Protein AF-A0AAC9Z5E7-F1 (afdb_monomer)

Organism: NCBI:txid60890

Solvent-accessible surface area (backbone atoms only — not comparable to full-atom values): 6803 Å² total; per-residue (Å²): 132,85,80,77,81,72,88,64,54,57,56,55,33,13,56,60,31,72,38,94,46,38,63,54,54,54,33,43,74,70,65,77,41,81,62,58,76,91,35,30,61,37,38,14,62,47,66,77,44,61,44,68,62,49,41,51,57,30,34,34,70,71,67,31,62,74,54,30,50,52,47,59,70,69,67,56,79,91,72,50,78,70,53,49,53,52,52,50,56,50,32,62,75,45,74,71,51,88,77,78,89,41,75,67,57,52,51,53,55,31,54,76,74,75,95

Mean predicted aligned error: 13.14 Å

Sequence (115 aa):
MLELKGQKSQSEIAAEAGYVNQNMITMIKQGSSKVALDRVPALARALEADPAFVMRLALEQAIGQTAAEAVVEVFGEPVTANEVGWLQAIREASNNTDPRLTSRSQAAIKSIFGR

InterPro domains:
  IPR010982 Lambda repressor-like, DNA-binding domain superfamily [G3DSA:1.10.260.40] (4-78)

Radius of gyration: 18.68 Å; Cα contacts (8 Å, |Δi|>4): 79; chains: 1; bounding box: 48×26×44 Å

Foldseek 3Di:
DDDLPDPDDLVQLCVQLVHPDSVVSVCVVVVVDADDLVSLVSNCVSSVHDSVVSNLVNCCSPPNDVVSVVVDVPVDDDADPVRVVVVVVVCVVVVNDDDDCDPVNVVVVCVVVVD

pLDDT: mean 70.26, std 10.76, range [34.31, 85.31]

Nearest PDB structures (foldseek):
  2grm-assembly2_C-5  TM=6.189E-01  e=3.598E-01  Enterococcus faecalis
  2grm-assembly1_A  TM=6.188E-01  e=6.367E-01  Enterococcus faecalis
  2awi-assembly1_F  TM=3.377E-01  e=2.863E-01  Enterococcus faecalis
  2aw6-assembly1_A  TM=3.315E-01  e=3.598E-01  Enterococcus faecalis
  2axv-assembly1_D  TM=3.358E-01  e=6.014E-01  Enterococcus faecalis

Secondary structure (DSSP, 8-state):
------SS-HHHHHHHTT-S-THHHHHHHTTSSPPPGGGHHHHHHHTT--HHHHHHHHHHHHH-HHHHHHHHHHH-S---HHHHHHHHHHHHHTTT------HHHHHHHHHHTT-

Structure (mmCIF, N/CA/C/O backbone):
data_AF-A0AAC9Z5E7-F1
#
_entry.id   AF-A0AAC9Z5E7-F1
#
loop_
_atom_site.group_PDB
_atom_site.id
_atom_site.type_symbol
_atom_site.label_atom_id
_atom_site.label_alt_id
_atom_site.label_comp_id
_atom_site.label_asym_id
_atom_site.label_entity_id
_atom_site.label_seq_id
_atom_site.pdbx_PDB_ins_code
_atom_site.Cartn_x
_atom_site.Cartn_y
_atom_site.Cartn_z
_atom_site.occupancy
_atom_site.B_iso_or_equiv
_atom_site.auth_seq_id
_atom_site.auth_comp_id
_atom_site.auth_asym_id
_atom_site.a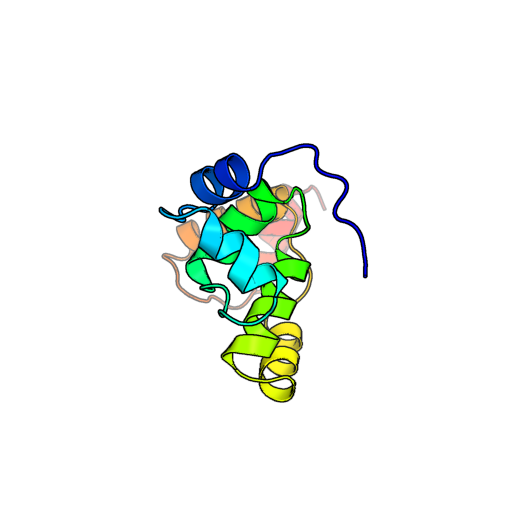uth_atom_id
_atom_site.pdbx_PDB_model_num
ATOM 1 N N . MET A 1 1 ? -12.602 13.288 17.854 1.00 34.31 1 MET A N 1
ATOM 2 C CA . MET A 1 1 ? -13.304 12.264 17.052 1.00 34.31 1 MET A CA 1
ATOM 3 C C . MET A 1 1 ? -13.467 12.826 15.653 1.00 34.31 1 MET A C 1
ATOM 5 O O . MET A 1 1 ? -14.262 13.737 15.481 1.00 34.31 1 MET A O 1
ATOM 9 N N . LEU A 1 2 ? -12.643 12.390 14.698 1.00 38.88 2 LEU A N 1
ATOM 10 C CA . LEU A 1 2 ? -12.766 12.824 13.306 1.00 38.88 2 LEU A CA 1
ATOM 11 C C . LEU A 1 2 ? -13.951 12.067 12.693 1.00 38.88 2 LEU A C 1
ATOM 13 O O . LEU A 1 2 ? -13.875 10.855 12.493 1.00 38.88 2 LEU A O 1
ATOM 17 N N . GLU A 1 3 ? -15.066 12.761 12.479 1.00 39.34 3 GLU A N 1
ATOM 18 C CA . GLU A 1 3 ? -16.209 12.217 11.753 1.00 39.34 3 GLU A CA 1
ATOM 19 C C . GLU A 1 3 ? -15.792 11.913 10.310 1.00 39.34 3 GLU A C 1
ATOM 21 O O . GLU A 1 3 ? -15.555 12.812 9.503 1.00 39.34 3 GLU A O 1
ATOM 26 N N . LEU A 1 4 ? -15.712 10.624 9.978 1.00 47.72 4 LEU A N 1
ATOM 27 C CA . LEU A 1 4 ? -15.762 10.152 8.598 1.00 47.72 4 LEU A CA 1
ATOM 28 C C . LEU A 1 4 ? -17.133 10.552 8.038 1.00 47.72 4 LEU A C 1
ATOM 30 O O . LEU A 1 4 ? -18.122 9.859 8.282 1.00 47.72 4 LEU A O 1
ATOM 34 N N . LYS A 1 5 ? -17.197 11.689 7.332 1.00 44.00 5 LYS A N 1
ATOM 35 C CA . LYS A 1 5 ? -18.355 12.100 6.527 1.00 44.00 5 LYS A CA 1
ATOM 36 C C . LYS A 1 5 ? -18.696 10.958 5.566 1.00 44.00 5 LYS A C 1
ATOM 38 O O . LYS A 1 5 ? -17.980 10.712 4.601 1.00 44.00 5 LYS A O 1
ATOM 43 N N . GLY A 1 6 ? -19.757 10.226 5.897 1.00 54.34 6 GLY A N 1
ATOM 44 C CA . GLY A 1 6 ? -20.180 9.027 5.189 1.00 54.34 6 GLY A CA 1
ATOM 45 C C . GLY A 1 6 ? -20.745 9.357 3.815 1.00 54.34 6 GLY A C 1
ATOM 46 O O . GLY A 1 6 ? -21.857 9.865 3.718 1.00 54.34 6 GLY A O 1
ATOM 47 N N . GLN A 1 7 ? -19.991 9.034 2.765 1.00 58.25 7 GLN A N 1
ATOM 48 C CA . GLN A 1 7 ? -20.561 8.819 1.432 1.00 58.25 7 GLN A CA 1
ATOM 49 C C . GLN A 1 7 ? -21.043 7.370 1.252 1.00 58.25 7 GLN A C 1
ATOM 51 O O . GLN A 1 7 ? -21.990 7.137 0.511 1.00 58.25 7 GLN A O 1
ATOM 56 N N . LYS A 1 8 ? -20.444 6.413 1.978 1.00 65.88 8 LYS A N 1
ATOM 57 C CA . LYS A 1 8 ? -20.777 4.982 1.932 1.00 65.88 8 LYS A CA 1
ATOM 58 C C . LYS A 1 8 ? -21.194 4.449 3.300 1.00 65.88 8 LYS A C 1
ATOM 60 O O . LYS A 1 8 ? -20.644 4.832 4.339 1.00 65.88 8 LYS A O 1
ATOM 65 N N . SER A 1 9 ? -22.168 3.550 3.301 1.00 78.38 9 SER A N 1
ATOM 66 C CA . SER A 1 9 ? -22.620 2.816 4.481 1.00 78.38 9 SER A CA 1
ATOM 67 C C . SER A 1 9 ? -21.546 1.841 4.982 1.00 78.38 9 SER A C 1
ATOM 69 O O . SER A 1 9 ? -20.676 1.385 4.242 1.00 78.38 9 SER A O 1
ATOM 71 N N . GLN A 1 10 ? -21.603 1.478 6.266 1.00 73.44 10 GLN A N 1
ATOM 72 C CA . GLN A 1 10 ? -20.646 0.528 6.852 1.00 73.44 10 GLN A CA 1
ATOM 73 C C . GLN A 1 10 ? -20.727 -0.861 6.203 1.00 73.44 10 GLN A C 1
ATOM 75 O O . GLN A 1 10 ? -19.712 -1.548 6.107 1.00 73.44 10 GLN A O 1
ATOM 80 N N . SER A 1 11 ? -21.914 -1.253 5.735 1.00 77.75 11 SER A N 1
ATOM 81 C CA . SER A 1 11 ? -22.139 -2.480 4.971 1.00 77.75 11 SER A CA 1
ATOM 82 C C . SER A 1 11 ? -21.462 -2.451 3.602 1.00 77.75 11 SER A C 1
ATOM 84 O O . SER A 1 11 ? -20.855 -3.446 3.216 1.00 77.75 11 SER A O 1
ATOM 86 N N . GLU A 1 12 ? -21.507 -1.320 2.893 1.00 78.25 12 GLU A N 1
ATOM 87 C CA . GLU A 1 12 ? -20.828 -1.159 1.599 1.00 78.25 12 GLU A CA 1
ATOM 88 C C . GLU A 1 12 ? -19.310 -1.194 1.772 1.00 78.25 12 GLU A C 1
ATOM 90 O O . GLU A 1 12 ? -18.624 -1.926 1.064 1.00 78.25 12 GLU A O 1
ATOM 95 N N . ILE A 1 13 ? -18.789 -0.490 2.782 1.00 78.50 13 ILE A N 1
ATOM 96 C CA . ILE A 1 13 ? -17.356 -0.502 3.102 1.00 78.50 13 ILE A CA 1
ATOM 97 C C . ILE A 1 13 ? -16.897 -1.922 3.458 1.00 78.50 13 ILE A C 1
ATOM 99 O O . ILE A 1 13 ? -15.827 -2.349 3.032 1.00 78.50 13 ILE A O 1
ATOM 103 N N . ALA A 1 14 ? -17.697 -2.673 4.222 1.00 78.75 14 ALA A N 1
ATOM 104 C CA . ALA A 1 14 ? -17.379 -4.053 4.574 1.00 78.75 14 ALA A CA 1
ATOM 105 C C . ALA A 1 14 ? -17.338 -4.960 3.340 1.00 78.75 14 ALA A C 1
ATOM 107 O O . ALA A 1 14 ? -16.368 -5.698 3.173 1.00 78.75 14 ALA A O 1
ATOM 108 N N . ALA A 1 15 ? -18.332 -4.857 2.456 1.00 80.69 15 ALA A N 1
ATOM 109 C CA . ALA A 1 15 ? -18.383 -5.630 1.220 1.00 80.69 15 ALA A CA 1
ATOM 110 C C . ALA A 1 15 ? -17.188 -5.322 0.299 1.00 80.69 15 ALA A C 1
ATOM 112 O O . ALA A 1 15 ? -16.520 -6.246 -0.164 1.00 80.69 15 ALA A O 1
ATOM 113 N N . GLU A 1 16 ? -16.860 -4.043 0.093 1.00 78.62 16 GLU A N 1
ATOM 114 C CA . GLU A 1 16 ? -15.728 -3.617 -0.743 1.00 78.62 16 GLU A CA 1
ATOM 115 C C . GLU A 1 16 ? -14.364 -3.997 -0.143 1.00 78.62 16 GLU A C 1
ATOM 117 O O . GLU A 1 16 ? -13.439 -4.370 -0.867 1.00 78.62 16 GLU A O 1
ATOM 122 N N . ALA A 1 17 ? -14.232 -3.951 1.184 1.00 75.19 17 ALA A N 1
ATOM 123 C CA . ALA A 1 17 ? -13.011 -4.327 1.894 1.00 75.19 17 ALA A CA 1
ATOM 124 C C . ALA A 1 17 ? -12.883 -5.848 2.144 1.00 75.19 17 ALA A C 1
ATOM 126 O O . ALA A 1 17 ? -11.907 -6.296 2.751 1.00 75.19 17 ALA A O 1
ATOM 127 N N . GLY A 1 18 ? -13.852 -6.653 1.689 1.00 76.69 18 GLY A N 1
ATOM 128 C CA . GLY A 1 18 ? -13.839 -8.114 1.811 1.00 76.69 18 GLY A CA 1
ATOM 129 C C . GLY A 1 18 ? -14.178 -8.644 3.210 1.00 76.69 18 GLY A C 1
ATOM 130 O O . GLY A 1 18 ? -13.830 -9.778 3.553 1.00 76.69 18 GLY A O 1
ATOM 131 N N . TYR A 1 19 ? -14.831 -7.841 4.049 1.00 79.12 19 TYR A N 1
ATOM 132 C CA . TYR A 1 19 ? -15.363 -8.261 5.343 1.00 79.12 19 TYR A CA 1
ATOM 133 C C . TYR A 1 19 ? -16.808 -8.745 5.199 1.00 79.12 19 TYR A C 1
ATOM 135 O O . TYR A 1 19 ? -17.685 -8.020 4.745 1.00 79.12 19 TYR A O 1
ATOM 143 N N . VAL A 1 20 ? -17.068 -9.972 5.656 1.00 75.25 20 VAL A N 1
ATOM 144 C CA . VAL A 1 20 ? -18.407 -10.591 5.611 1.00 75.25 20 VAL A CA 1
ATOM 145 C C . VAL A 1 20 ? -19.398 -9.881 6.542 1.00 75.25 20 VAL A C 1
ATOM 147 O O . VAL A 1 20 ? -20.598 -9.876 6.295 1.00 75.25 20 VAL A O 1
ATOM 150 N N . ASN A 1 21 ? -18.905 -9.277 7.626 1.00 79.56 21 ASN A N 1
ATOM 151 C CA . ASN A 1 21 ? -19.736 -8.661 8.654 1.00 79.56 21 ASN A CA 1
ATOM 152 C C . ASN A 1 21 ? -19.454 -7.158 8.752 1.00 79.56 21 ASN A C 1
ATOM 154 O O . ASN A 1 21 ? -18.319 -6.773 9.029 1.00 79.56 21 ASN A O 1
ATOM 158 N N . GLN A 1 22 ? -20.482 -6.311 8.617 1.00 78.75 22 GLN A N 1
ATOM 159 C CA . GLN A 1 22 ? -20.346 -4.855 8.769 1.00 78.75 22 GLN A CA 1
ATOM 160 C C . GLN A 1 22 ? -19.791 -4.445 10.139 1.00 78.75 22 GLN A C 1
ATOM 162 O O . GLN A 1 22 ? -19.081 -3.448 10.252 1.00 78.75 22 GLN A O 1
ATOM 167 N N . ASN A 1 23 ? -20.063 -5.243 11.178 1.00 81.12 23 ASN A N 1
ATOM 168 C CA . ASN A 1 23 ? -19.600 -4.974 12.536 1.00 81.12 23 ASN A CA 1
ATOM 169 C C . ASN A 1 23 ? -18.069 -4.993 12.624 1.00 81.12 23 ASN A C 1
ATOM 171 O O . ASN A 1 23 ? -17.515 -4.370 13.525 1.00 81.12 23 ASN A O 1
ATOM 175 N N . MET A 1 24 ? -17.373 -5.637 11.675 1.00 78.94 24 MET A N 1
ATOM 176 C CA . MET A 1 24 ? -15.917 -5.538 11.566 1.00 78.94 24 MET A CA 1
ATOM 177 C C . MET A 1 24 ? -15.453 -4.100 11.363 1.00 78.94 24 MET A C 1
ATOM 179 O O . MET A 1 24 ? -14.492 -3.686 11.999 1.00 78.94 24 MET A O 1
ATOM 183 N N . ILE A 1 25 ? -16.147 -3.314 10.537 1.00 79.19 25 ILE A N 1
ATOM 184 C CA . ILE A 1 25 ? -15.797 -1.908 10.306 1.00 79.19 25 ILE A CA 1
ATOM 185 C C . ILE A 1 25 ? -15.977 -1.099 11.592 1.00 79.19 25 ILE A C 1
ATOM 187 O O . ILE A 1 25 ? -15.133 -0.269 11.924 1.00 79.19 25 ILE A O 1
ATOM 191 N N . THR A 1 26 ? -17.030 -1.377 12.361 1.00 78.75 26 THR A N 1
ATOM 192 C CA . THR A 1 26 ? -17.254 -0.763 13.676 1.00 78.75 26 THR A CA 1
ATOM 193 C C . THR A 1 26 ? -16.160 -1.137 14.672 1.00 78.75 26 THR A C 1
ATOM 195 O O . THR A 1 26 ? -15.604 -0.253 15.317 1.00 78.75 26 THR A O 1
ATOM 198 N N . MET A 1 27 ? -15.793 -2.418 14.758 1.00 79.19 27 MET A N 1
ATOM 199 C CA . MET A 1 27 ? -14.733 -2.891 15.657 1.00 79.19 27 MET A CA 1
ATOM 200 C C . MET A 1 27 ? -13.355 -2.335 15.279 1.00 79.19 27 MET A C 1
ATOM 202 O O . MET A 1 27 ? -12.575 -1.999 16.166 1.00 79.19 27 MET A O 1
ATOM 206 N N . ILE A 1 28 ? -13.070 -2.183 13.982 1.00 78.88 28 ILE A N 1
ATOM 207 C CA . ILE A 1 28 ? -11.851 -1.533 13.482 1.00 78.88 28 ILE A CA 1
ATOM 208 C C . ILE A 1 28 ? -11.845 -0.050 13.873 1.00 78.88 28 ILE A C 1
ATOM 210 O O . ILE A 1 28 ? -10.856 0.436 14.415 1.00 78.88 28 ILE A O 1
ATOM 214 N N . LYS A 1 29 ? -12.962 0.668 13.684 1.00 73.50 29 LYS A N 1
ATOM 215 C CA . LYS A 1 29 ? -13.097 2.077 14.103 1.00 73.50 29 LYS A CA 1
ATOM 216 C C . LYS A 1 29 ? -12.934 2.264 15.612 1.00 73.50 29 LYS A C 1
ATOM 218 O O . LYS A 1 29 ? -12.403 3.280 16.045 1.00 73.50 29 LYS A O 1
ATOM 223 N N . GLN A 1 30 ? -13.398 1.299 16.402 1.00 75.25 30 GLN A N 1
ATOM 224 C CA . GLN A 1 30 ? -13.276 1.292 17.861 1.00 75.25 30 GLN A CA 1
ATOM 225 C C . GLN A 1 30 ? -11.902 0.804 18.348 1.00 75.25 30 GLN A C 1
ATOM 227 O O . GLN A 1 30 ? -11.646 0.815 19.548 1.00 75.25 30 GLN A O 1
ATOM 232 N N . GLY A 1 31 ? -11.019 0.361 17.444 1.00 68.50 31 GLY A N 1
ATOM 233 C CA . GLY A 1 31 ? -9.705 -0.185 17.789 1.00 68.50 31 GLY A CA 1
ATOM 234 C C . GLY A 1 31 ? -9.754 -1.544 18.497 1.00 68.50 31 GLY A C 1
ATOM 235 O O . GLY A 1 31 ? -8.732 -2.016 18.983 1.00 68.50 31 GLY A O 1
ATOM 236 N N . SER A 1 32 ? -10.923 -2.189 18.560 1.00 75.56 32 SER A N 1
ATOM 237 C CA . SER A 1 32 ? -11.111 -3.498 19.202 1.00 75.56 32 SER A CA 1
ATOM 238 C C . SER A 1 32 ? -10.677 -4.668 18.315 1.00 75.56 32 SER A C 1
ATOM 240 O O . SER A 1 32 ? -10.568 -5.795 18.789 1.00 75.56 32 SER A O 1
ATOM 242 N N . SER A 1 33 ? -10.432 -4.421 17.026 1.00 78.44 33 SER A N 1
ATOM 243 C CA . SER A 1 33 ? -9.926 -5.418 16.085 1.00 78.44 33 SER A CA 1
ATOM 244 C C . SER A 1 33 ? -8.853 -4.818 15.184 1.00 78.44 33 SER A C 1
ATOM 246 O O . SER A 1 33 ? -8.980 -3.677 14.739 1.00 78.44 33 SER A O 1
ATOM 248 N N . LYS A 1 34 ? -7.802 -5.599 14.915 1.00 76.75 34 LYS A N 1
ATOM 249 C CA . LYS A 1 34 ? -6.699 -5.201 14.036 1.00 76.75 34 LYS A CA 1
ATOM 250 C C . LYS A 1 34 ? -7.113 -5.351 12.575 1.00 76.75 34 LYS A C 1
ATOM 252 O O . LYS A 1 34 ? -7.750 -6.337 12.203 1.00 76.75 34 LYS A O 1
ATOM 257 N N . VAL A 1 35 ? -6.704 -4.402 11.739 1.00 78.25 35 VAL A N 1
ATOM 258 C CA . VAL A 1 35 ? -6.854 -4.521 10.284 1.00 78.25 35 VAL A CA 1
ATOM 259 C C . VAL A 1 35 ? -5.874 -5.571 9.770 1.00 78.25 35 VAL A C 1
ATOM 261 O O . VAL A 1 35 ? -4.681 -5.515 10.063 1.00 78.25 35 VAL A O 1
ATOM 264 N N . ALA A 1 36 ? -6.373 -6.526 8.990 1.00 79.00 36 ALA A N 1
ATOM 265 C CA . ALA A 1 36 ? -5.517 -7.497 8.324 1.00 79.00 36 ALA A CA 1
ATOM 266 C C . ALA A 1 36 ? -4.708 -6.794 7.214 1.00 79.00 36 ALA A C 1
ATOM 268 O O . ALA A 1 36 ? -5.283 -6.093 6.377 1.00 79.00 36 ALA A O 1
ATOM 269 N N . LEU A 1 37 ? -3.375 -6.938 7.233 1.00 75.12 37 LEU A N 1
ATOM 270 C CA . LEU A 1 37 ? -2.459 -6.188 6.355 1.00 75.12 37 LEU A CA 1
ATOM 271 C C . LEU A 1 37 ? -2.701 -6.465 4.860 1.00 75.12 37 LEU A C 1
ATOM 273 O O . LEU A 1 37 ? -2.565 -5.571 4.030 1.00 75.12 37 LEU A O 1
ATOM 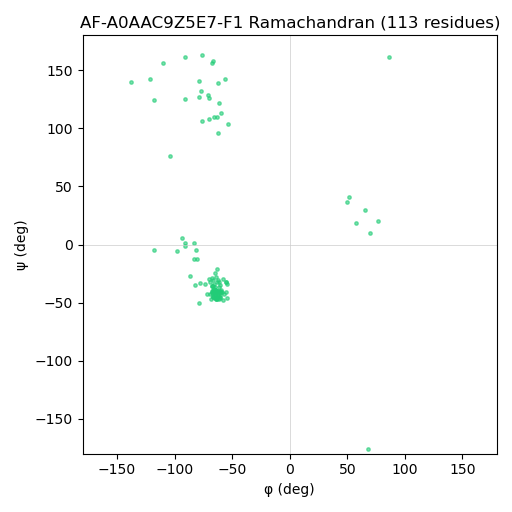277 N N . ASP A 1 38 ? -3.133 -7.678 4.521 1.00 74.44 38 ASP A N 1
ATOM 278 C CA . ASP A 1 38 ? -3.533 -8.110 3.175 1.00 74.44 38 ASP A CA 1
ATOM 279 C C . ASP A 1 38 ? -4.788 -7.385 2.655 1.00 74.44 38 ASP A C 1
ATOM 281 O O . ASP A 1 38 ? -4.976 -7.236 1.447 1.00 74.44 38 ASP A O 1
ATOM 285 N N . ARG A 1 39 ? -5.637 -6.885 3.560 1.00 75.25 39 ARG A N 1
ATOM 286 C CA . ARG A 1 39 ? -6.896 -6.193 3.239 1.00 75.25 39 ARG A CA 1
ATOM 287 C C . ARG A 1 39 ? -6.781 -4.677 3.256 1.00 75.25 39 ARG A C 1
ATOM 289 O O . ARG A 1 39 ? -7.732 -3.996 2.871 1.00 75.25 39 ARG A O 1
ATOM 296 N N . VAL A 1 40 ? -5.631 -4.135 3.651 1.00 77.62 40 VAL A N 1
ATOM 297 C CA . VAL A 1 40 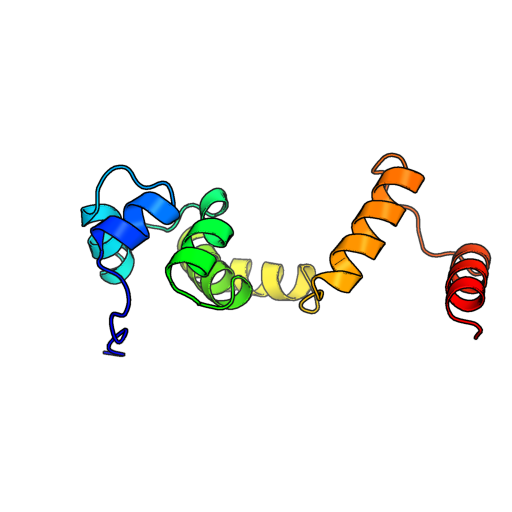? -5.380 -2.688 3.700 1.00 77.62 40 VAL A CA 1
ATOM 298 C C . VAL A 1 40 ? -5.654 -1.994 2.357 1.00 77.62 40 VAL A C 1
ATOM 300 O O . VAL A 1 40 ? -6.367 -0.991 2.373 1.00 77.62 40 VAL A O 1
ATOM 303 N N . PRO A 1 41 ? -5.211 -2.505 1.188 1.00 73.56 41 PRO A N 1
ATOM 304 C CA . PRO A 1 41 ? -5.494 -1.845 -0.090 1.00 73.56 41 PRO A CA 1
ATOM 305 C C . PRO A 1 41 ? -6.987 -1.836 -0.452 1.00 73.56 41 PRO A C 1
ATOM 307 O O . PRO A 1 41 ? -7.482 -0.896 -1.073 1.00 73.56 41 PRO A O 1
ATOM 310 N N . ALA A 1 42 ? -7.724 -2.885 -0.078 1.00 76.56 42 ALA A N 1
ATOM 311 C CA . ALA A 1 42 ? -9.168 -2.957 -0.295 1.00 76.56 42 ALA A CA 1
ATOM 312 C C . ALA A 1 42 ? -9.913 -1.993 0.640 1.00 76.56 42 ALA A C 1
ATOM 314 O O . ALA A 1 42 ? -10.781 -1.250 0.193 1.00 76.56 42 ALA A O 1
ATOM 315 N N . LEU A 1 43 ? -9.504 -1.935 1.909 1.00 77.38 43 LEU A N 1
ATOM 316 C CA . LEU A 1 43 ? -10.063 -1.022 2.900 1.00 77.38 43 LEU A CA 1
ATOM 317 C C . LEU A 1 43 ? -9.781 0.448 2.566 1.00 77.38 43 LEU A C 1
ATOM 319 O O . LEU A 1 43 ? -10.670 1.279 2.698 1.00 77.38 43 LEU A O 1
ATOM 323 N N . ALA A 1 44 ? -8.576 0.771 2.098 1.00 75.06 44 ALA A N 1
ATOM 324 C CA . ALA A 1 44 ? -8.210 2.123 1.691 1.00 75.06 44 ALA A CA 1
ATOM 325 C C . ALA A 1 44 ? -9.060 2.618 0.513 1.00 75.06 44 ALA A C 1
ATOM 327 O O . ALA A 1 44 ? -9.591 3.722 0.565 1.00 75.06 44 ALA A O 1
ATOM 328 N N . ARG A 1 45 ? -9.285 1.764 -0.497 1.00 74.00 45 ARG A N 1
ATOM 329 C CA . ARG A 1 45 ? -10.209 2.066 -1.603 1.00 74.00 45 ARG A CA 1
ATOM 330 C C . ARG A 1 45 ? -11.646 2.259 -1.121 1.00 74.00 45 ARG A C 1
ATOM 332 O O . ARG A 1 45 ? -12.295 3.207 -1.544 1.00 74.00 45 ARG A O 1
ATOM 339 N N . ALA A 1 46 ? -12.116 1.401 -0.216 1.00 74.38 46 ALA A N 1
ATOM 340 C CA . ALA A 1 46 ? -13.469 1.481 0.332 1.00 74.38 46 ALA A CA 1
ATOM 341 C C . ALA A 1 46 ? -13.701 2.731 1.200 1.00 74.38 46 ALA A C 1
ATOM 343 O O . ALA A 1 46 ? -14.813 3.250 1.268 1.00 74.38 46 ALA A O 1
ATOM 344 N N . LEU A 1 47 ? -12.648 3.213 1.865 1.00 69.00 47 LEU A N 1
ATOM 345 C CA . LEU A 1 47 ? -12.655 4.427 2.683 1.00 69.00 47 LEU A CA 1
ATOM 346 C C . LEU A 1 47 ? -12.278 5.692 1.903 1.00 69.00 47 LEU A C 1
ATOM 348 O O . LEU A 1 47 ? -12.241 6.760 2.510 1.00 69.00 47 LEU A O 1
ATOM 352 N N . GLU A 1 48 ? -11.968 5.573 0.607 1.00 68.62 48 GLU A N 1
ATOM 353 C CA . GLU A 1 48 ? -11.423 6.661 -0.221 1.00 68.62 48 GLU A CA 1
ATOM 354 C C . GLU A 1 48 ? -10.221 7.356 0.448 1.00 68.62 48 GLU A C 1
ATOM 356 O O . GLU A 1 48 ? -10.032 8.569 0.370 1.00 68.62 48 GLU A O 1
ATOM 361 N N . ALA A 1 49 ? -9.405 6.564 1.144 1.00 63.16 49 ALA A N 1
ATOM 362 C CA . ALA A 1 49 ? -8.251 7.010 1.907 1.00 63.16 49 ALA A CA 1
ATOM 363 C C . ALA A 1 49 ? -6.950 6.551 1.244 1.00 63.16 49 ALA A C 1
ATOM 365 O O . ALA A 1 49 ? -6.914 5.548 0.530 1.00 63.16 49 ALA A O 1
ATOM 366 N N . ASP A 1 50 ? -5.860 7.263 1.527 1.00 61.72 50 ASP A N 1
ATOM 367 C CA . ASP A 1 50 ? -4.529 6.875 1.067 1.00 61.72 50 ASP A CA 1
ATOM 368 C C . ASP A 1 50 ? -4.135 5.497 1.655 1.00 61.72 50 ASP A C 1
ATOM 370 O O . ASP A 1 50 ? -4.087 5.344 2.885 1.00 61.72 50 ASP A O 1
ATOM 374 N N . PRO A 1 51 ? -3.834 4.483 0.815 1.00 67.00 51 PRO A N 1
ATOM 375 C CA . PRO A 1 51 ? -3.381 3.173 1.271 1.00 67.00 51 PRO A CA 1
ATOM 376 C C . PRO A 1 51 ? -2.156 3.222 2.184 1.00 67.00 51 PRO A C 1
ATOM 378 O O . PRO A 1 51 ? -2.075 2.419 3.114 1.00 67.00 51 PRO A O 1
ATOM 381 N N . ALA A 1 52 ? -1.233 4.165 1.974 1.00 63.72 52 ALA A N 1
ATOM 382 C CA . ALA A 1 52 ? -0.051 4.320 2.817 1.00 63.72 52 ALA A CA 1
ATOM 383 C C . ALA A 1 52 ? -0.432 4.746 4.243 1.00 63.72 52 ALA A C 1
ATOM 385 O O . ALA A 1 52 ? 0.107 4.230 5.225 1.00 63.72 52 ALA A O 1
ATOM 386 N N . PHE A 1 53 ? -1.423 5.632 4.370 1.00 63.84 53 PHE A N 1
ATOM 387 C CA . PHE A 1 53 ? -1.936 6.075 5.664 1.00 63.84 53 PHE A CA 1
ATOM 388 C C . PHE A 1 53 ? -2.630 4.935 6.422 1.00 63.84 53 PHE A C 1
ATOM 390 O O . PHE A 1 53 ? -2.372 4.734 7.611 1.00 63.84 53 PHE A O 1
ATOM 397 N N . VAL A 1 54 ? -3.470 4.154 5.733 1.00 70.44 54 VAL A N 1
ATOM 398 C CA . VAL A 1 54 ? -4.155 2.994 6.331 1.00 70.44 54 VAL A CA 1
ATOM 399 C C . VAL A 1 54 ? -3.153 1.896 6.707 1.00 70.44 54 VAL A C 1
ATOM 401 O O . VAL A 1 54 ? -3.276 1.302 7.778 1.00 70.44 54 VAL A O 1
ATOM 404 N N . MET A 1 55 ? -2.126 1.662 5.882 1.00 73.31 55 MET A N 1
ATOM 405 C CA . MET A 1 55 ? -1.064 0.687 6.156 1.00 73.31 55 MET A CA 1
ATOM 406 C C . MET A 1 55 ? -0.249 1.065 7.390 1.00 73.31 55 MET A C 1
ATOM 408 O O . MET A 1 55 ? 0.010 0.206 8.227 1.00 73.31 55 MET A O 1
ATOM 412 N N . ARG A 1 56 ? 0.101 2.346 7.553 1.00 68.38 56 ARG A N 1
ATOM 413 C CA . ARG A 1 56 ? 0.823 2.824 8.740 1.00 68.38 56 ARG A CA 1
ATOM 414 C C . ARG A 1 56 ? 0.060 2.519 10.028 1.00 68.38 56 ARG A C 1
ATOM 416 O O . ARG A 1 56 ? 0.634 1.951 10.951 1.00 68.38 56 ARG A O 1
ATOM 423 N N . LEU A 1 57 ? -1.236 2.834 10.062 1.00 71.19 57 LEU A N 1
ATOM 424 C CA . LEU A 1 57 ? -2.098 2.551 11.216 1.00 71.19 57 LEU A CA 1
ATOM 425 C C . LEU A 1 57 ? -2.230 1.043 11.480 1.00 71.19 57 LEU A C 1
ATOM 427 O O . LEU A 1 57 ? -2.205 0.605 12.629 1.00 71.19 57 LEU A O 1
ATOM 431 N N . ALA A 1 58 ? -2.346 0.235 10.422 1.00 76.38 58 ALA A N 1
ATOM 432 C CA . ALA A 1 58 ? -2.434 -1.216 10.548 1.00 76.38 58 ALA A CA 1
ATOM 433 C C . ALA A 1 58 ? -1.123 -1.837 11.068 1.00 76.38 58 ALA A C 1
ATOM 435 O O . ALA A 1 58 ? -1.160 -2.726 11.918 1.00 76.38 58 ALA A O 1
ATOM 436 N N . LEU A 1 59 ? 0.032 -1.346 10.611 1.00 74.25 59 LEU A N 1
ATOM 437 C CA . LEU A 1 59 ? 1.351 -1.775 11.079 1.00 74.25 59 LEU A CA 1
ATOM 438 C C . LEU A 1 59 ? 1.588 -1.385 12.538 1.00 74.25 59 LEU A C 1
ATOM 440 O O . LEU A 1 59 ? 2.005 -2.227 13.329 1.00 74.25 59 LEU A O 1
ATOM 444 N N . GLU A 1 60 ? 1.252 -0.156 12.922 1.00 71.81 60 GLU A N 1
ATOM 445 C CA . GLU A 1 60 ? 1.359 0.306 14.309 1.00 71.81 60 GLU A CA 1
ATOM 446 C C . GLU A 1 60 ? 0.583 -0.613 15.268 1.00 71.81 60 GLU A C 1
ATOM 448 O O . GLU A 1 60 ? 1.101 -1.013 16.311 1.00 71.81 60 GLU A O 1
ATOM 453 N N . GLN A 1 61 ? -0.614 -1.058 14.870 1.00 71.69 61 GLN A N 1
ATOM 454 C CA . GLN A 1 61 ? -1.400 -2.030 15.636 1.00 71.69 61 GLN A CA 1
ATOM 455 C C . GLN A 1 61 ? -0.862 -3.469 15.571 1.00 71.69 61 GLN A C 1
ATOM 457 O O . GLN A 1 61 ? -1.029 -4.240 16.525 1.00 71.69 61 GLN A O 1
ATOM 462 N N . ALA A 1 62 ? -0.280 -3.885 14.446 1.00 74.25 62 ALA A N 1
ATOM 463 C CA . ALA A 1 62 ? 0.159 -5.260 14.224 1.00 74.25 62 ALA A CA 1
ATOM 464 C C . ALA A 1 62 ? 1.491 -5.569 14.915 1.00 74.25 62 ALA A C 1
ATOM 466 O O . ALA A 1 62 ? 1.577 -6.562 15.639 1.00 74.25 62 ALA A O 1
ATOM 467 N N . ILE A 1 63 ? 2.495 -4.719 14.700 1.00 71.00 63 ILE A N 1
ATOM 468 C CA . ILE A 1 63 ? 3.899 -4.966 15.059 1.00 71.00 63 ILE A CA 1
ATOM 469 C C . ILE A 1 63 ? 4.447 -3.963 16.084 1.00 71.00 63 ILE A C 1
ATOM 471 O O . ILE A 1 63 ? 5.556 -4.145 16.579 1.00 71.00 63 ILE A O 1
ATOM 475 N N . GLY A 1 64 ? 3.661 -2.947 16.453 1.00 71.94 64 GLY A N 1
ATOM 476 C CA . GLY A 1 64 ? 4.069 -1.896 17.380 1.00 71.94 64 GLY A CA 1
ATOM 477 C C . GLY A 1 64 ? 4.802 -0.747 16.687 1.00 71.94 64 GLY A C 1
ATOM 478 O O . GLY A 1 64 ? 5.299 -0.873 15.568 1.00 71.94 64 GLY A O 1
ATOM 479 N N . GLN A 1 65 ? 4.862 0.394 17.372 1.00 65.50 65 GLN A N 1
ATOM 480 C CA . GLN A 1 65 ? 5.297 1.671 16.802 1.00 65.50 65 GLN A CA 1
ATOM 481 C C . GLN A 1 65 ? 6.740 1.640 16.274 1.00 65.50 65 GLN A C 1
ATOM 483 O O . GLN A 1 65 ? 6.992 2.050 15.148 1.00 65.50 65 GLN A O 1
ATOM 488 N N . THR A 1 66 ? 7.666 1.040 17.022 1.00 66.19 66 THR A N 1
ATOM 489 C CA . THR A 1 66 ? 9.092 0.974 16.656 1.00 66.19 66 THR A CA 1
ATOM 490 C C . THR A 1 66 ? 9.351 0.100 15.425 1.00 66.19 66 THR A C 1
ATOM 492 O O . THR A 1 66 ? 10.209 0.402 14.602 1.00 66.19 66 THR A O 1
ATOM 495 N N . ALA A 1 67 ? 8.596 -0.991 15.272 1.00 60.88 67 ALA A N 1
ATOM 496 C CA . ALA A 1 67 ? 8.710 -1.859 14.105 1.00 60.88 67 ALA A CA 1
ATOM 497 C C . ALA A 1 67 ? 7.996 -1.251 12.885 1.00 60.88 67 ALA A C 1
ATOM 499 O O . ALA A 1 67 ? 8.459 -1.411 11.760 1.00 60.88 67 ALA A O 1
ATOM 500 N N . ALA A 1 68 ? 6.902 -0.513 13.099 1.00 61.41 68 ALA A N 1
ATOM 501 C CA . ALA A 1 68 ? 6.224 0.234 12.045 1.00 61.41 68 ALA A CA 1
ATOM 502 C C . ALA A 1 68 ? 7.095 1.375 11.490 1.00 61.41 68 ALA A C 1
ATOM 504 O O . ALA A 1 68 ? 7.123 1.575 10.279 1.00 61.41 68 ALA A O 1
ATOM 505 N N . GLU A 1 69 ? 7.848 2.075 12.343 1.00 60.25 69 GLU A N 1
ATOM 506 C CA . GLU A 1 69 ? 8.820 3.099 11.932 1.00 60.25 69 GLU A CA 1
ATOM 507 C C . GLU A 1 69 ? 9.917 2.513 11.034 1.00 60.25 69 GLU A C 1
ATOM 509 O O . GLU A 1 69 ? 10.165 3.051 9.957 1.00 60.25 69 GLU A O 1
ATOM 514 N N . ALA A 1 70 ? 10.477 1.354 11.398 1.00 58.12 70 ALA A N 1
ATOM 515 C CA . ALA A 1 70 ? 11.442 0.644 10.558 1.00 58.12 70 ALA A CA 1
ATOM 516 C C . ALA A 1 70 ? 10.842 0.220 9.206 1.00 58.12 70 ALA A C 1
ATOM 518 O O . ALA A 1 70 ? 11.509 0.273 8.179 1.00 58.12 70 ALA A O 1
ATOM 519 N N . VAL A 1 71 ? 9.565 -0.174 9.172 1.00 61.91 71 VAL A N 1
ATOM 520 C CA . VAL A 1 71 ? 8.869 -0.502 7.919 1.00 61.91 71 VAL A CA 1
ATOM 521 C C . VAL A 1 71 ? 8.680 0.747 7.053 1.00 61.91 71 VAL A C 1
ATOM 523 O O . VAL A 1 71 ? 8.905 0.684 5.851 1.00 61.91 71 VAL A O 1
ATOM 526 N N . VAL A 1 72 ? 8.335 1.899 7.626 1.00 62.09 72 VAL A N 1
ATOM 527 C CA . VAL A 1 72 ? 8.231 3.158 6.865 1.00 62.09 72 VAL A CA 1
ATOM 528 C C . VAL A 1 72 ? 9.597 3.599 6.324 1.00 62.09 72 VAL A C 1
ATOM 530 O O . VAL A 1 72 ? 9.684 4.040 5.181 1.00 62.09 72 VAL A O 1
ATOM 533 N N . GLU A 1 73 ? 10.663 3.425 7.104 1.00 54.53 73 GLU A N 1
ATOM 534 C CA . GLU A 1 73 ? 12.042 3.718 6.697 1.00 54.53 73 GLU A CA 1
ATOM 535 C C . GLU A 1 73 ? 12.536 2.777 5.581 1.00 54.53 73 GLU A C 1
ATOM 537 O O . GLU A 1 73 ? 13.237 3.209 4.667 1.00 54.53 73 GLU A O 1
ATOM 542 N N . VAL A 1 74 ? 12.128 1.503 5.610 1.00 51.59 74 VAL A N 1
ATOM 543 C CA . VAL A 1 74 ? 12.533 0.477 4.633 1.00 51.59 74 VAL A CA 1
ATOM 544 C C . VAL A 1 74 ? 11.716 0.526 3.339 1.00 51.59 74 VAL A C 1
ATOM 546 O O . VAL A 1 74 ? 12.258 0.245 2.271 1.00 51.59 74 VAL A O 1
ATOM 549 N N . PHE A 1 75 ? 10.423 0.855 3.397 1.00 56.78 75 PHE A N 1
ATOM 550 C CA . PHE A 1 75 ? 9.544 0.774 2.223 1.00 56.78 75 PHE A CA 1
ATOM 551 C C . PHE A 1 75 ? 9.613 1.988 1.285 1.00 56.78 75 PHE A C 1
ATOM 553 O O . PHE A 1 75 ? 9.177 1.868 0.141 1.00 56.78 75 PHE A O 1
ATOM 560 N N . GLY A 1 76 ? 10.231 3.097 1.702 1.00 59.22 76 GLY A N 1
ATOM 561 C CA . GLY A 1 76 ? 10.579 4.204 0.805 1.00 59.22 76 GLY A CA 1
ATOM 562 C C . GLY A 1 76 ? 9.388 4.984 0.225 1.00 59.22 76 GLY A C 1
ATOM 563 O O . GLY A 1 76 ? 8.236 4.791 0.613 1.00 59.22 76 GLY A O 1
ATOM 564 N N . GLU A 1 77 ? 9.698 5.934 -0.666 1.00 48.03 77 GLU A N 1
ATOM 565 C CA . GLU A 1 77 ? 8.755 6.934 -1.186 1.00 48.03 77 GLU A CA 1
ATOM 566 C C . GLU A 1 77 ? 7.506 6.316 -1.846 1.00 48.03 77 GLU A C 1
ATOM 568 O O . GLU A 1 77 ? 7.600 5.300 -2.540 1.00 48.03 77 GLU A O 1
ATOM 573 N N . PRO A 1 78 ? 6.324 6.937 -1.666 1.00 52.44 78 PRO A N 1
ATOM 574 C CA . PRO A 1 78 ? 5.095 6.486 -2.301 1.00 52.44 78 PRO A CA 1
ATOM 575 C C . PRO A 1 78 ? 5.234 6.515 -3.828 1.00 52.44 78 PRO A C 1
ATOM 577 O O . PRO A 1 78 ? 5.339 7.570 -4.448 1.00 52.44 78 PRO A O 1
ATOM 580 N N . VAL A 1 79 ? 5.212 5.322 -4.419 1.00 58.47 79 VAL A N 1
ATOM 581 C CA . VAL A 1 79 ? 5.336 5.093 -5.859 1.00 58.47 79 VAL A CA 1
ATOM 582 C C . VAL A 1 79 ? 3.994 5.375 -6.538 1.00 58.47 79 VAL A C 1
ATOM 584 O O . VAL A 1 79 ? 2.961 4.816 -6.162 1.00 58.47 79 VAL A O 1
ATOM 587 N N . THR A 1 80 ? 3.984 6.228 -7.558 1.00 52.12 80 THR A N 1
ATOM 588 C CA . THR A 1 80 ? 2.778 6.525 -8.346 1.00 52.12 80 THR A CA 1
ATOM 589 C C . THR A 1 80 ? 2.323 5.304 -9.154 1.00 52.12 80 THR A C 1
ATOM 591 O O . THR A 1 80 ? 3.118 4.428 -9.490 1.00 52.12 80 THR A O 1
ATOM 594 N N . ALA A 1 81 ? 1.043 5.243 -9.545 1.00 62.44 81 ALA A N 1
ATOM 595 C CA . ALA A 1 81 ? 0.523 4.132 -10.359 1.00 62.44 81 ALA A CA 1
ATOM 596 C C . ALA A 1 81 ? 1.315 3.917 -11.669 1.00 62.44 81 ALA A C 1
ATOM 598 O O . ALA A 1 81 ? 1.491 2.784 -12.114 1.00 62.44 81 ALA A O 1
ATOM 599 N N . ASN A 1 82 ? 1.843 4.998 -12.249 1.00 62.97 82 ASN A N 1
ATOM 600 C CA . ASN A 1 82 ? 2.690 4.935 -13.439 1.00 62.97 82 ASN A CA 1
ATOM 601 C C . ASN A 1 82 ? 4.053 4.296 -13.134 1.00 62.97 82 ASN A C 1
ATOM 603 O O . ASN A 1 82 ? 4.528 3.458 -13.897 1.00 62.97 82 ASN A O 1
ATOM 607 N N . GLU A 1 83 ? 4.675 4.646 -12.009 1.00 61.75 83 GLU A N 1
ATOM 608 C CA . GLU A 1 83 ? 5.953 4.071 -11.577 1.00 61.75 83 GLU A CA 1
ATOM 609 C C . GLU A 1 83 ? 5.813 2.607 -11.131 1.00 61.75 83 GLU A C 1
ATOM 611 O O . GLU A 1 83 ? 6.728 1.812 -11.344 1.00 61.75 83 GLU A O 1
ATOM 616 N N . VAL A 1 84 ? 4.650 2.201 -10.607 1.00 73.00 84 VAL A N 1
ATOM 617 C CA . VAL A 1 84 ? 4.344 0.782 -10.352 1.00 73.00 84 VAL A CA 1
ATOM 618 C C . VAL A 1 84 ? 4.404 -0.030 -11.648 1.00 73.00 84 V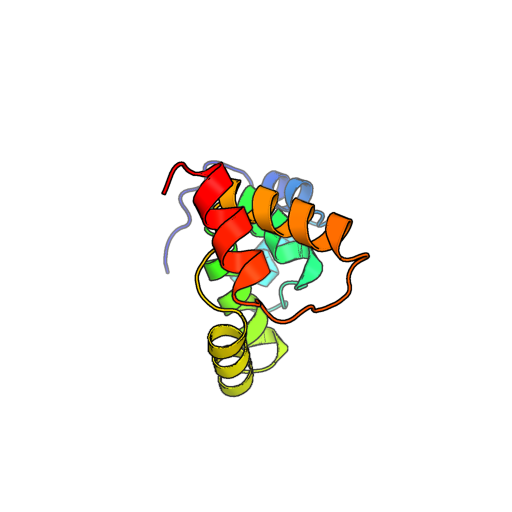AL A C 1
ATOM 620 O O . VAL A 1 84 ? 4.970 -1.122 -11.647 1.00 73.00 84 VAL A O 1
ATOM 623 N N . GLY A 1 85 ? 3.893 0.509 -12.761 1.00 71.88 85 GLY A N 1
ATOM 624 C CA . GLY A 1 85 ? 4.003 -0.132 -14.076 1.00 71.88 85 GLY A CA 1
ATOM 625 C C . GLY A 1 85 ? 5.458 -0.328 -14.517 1.00 71.88 85 GLY A C 1
ATOM 626 O O . GLY A 1 85 ? 5.827 -1.397 -15.001 1.00 71.88 85 GLY A O 1
ATOM 627 N N . TRP A 1 86 ? 6.317 0.662 -14.261 1.00 76.81 86 TRP A N 1
ATOM 628 C CA . TRP A 1 86 ? 7.757 0.550 -14.512 1.00 76.81 86 TRP A CA 1
ATOM 629 C C . TRP A 1 86 ? 8.432 -0.509 -13.636 1.00 76.81 86 TRP A C 1
ATOM 631 O O . TRP A 1 86 ? 9.224 -1.307 -14.138 1.00 76.81 86 TRP A O 1
ATOM 641 N N . LEU A 1 87 ? 8.101 -0.567 -12.345 1.00 72.06 87 LEU A N 1
ATOM 642 C CA . LEU A 1 87 ? 8.633 -1.584 -11.434 1.00 72.06 87 LEU A CA 1
ATOM 643 C C . LEU A 1 87 ? 8.204 -3.000 -11.833 1.00 72.06 87 LEU A C 1
ATOM 645 O O . LEU A 1 87 ? 9.014 -3.922 -11.756 1.00 72.06 87 LEU A O 1
ATOM 649 N N . GLN A 1 88 ? 6.956 -3.183 -12.269 1.00 71.88 88 GLN A N 1
ATOM 650 C CA . GLN A 1 88 ? 6.460 -4.472 -12.756 1.00 71.88 88 GLN A CA 1
ATOM 651 C C . GLN A 1 88 ? 7.216 -4.924 -14.007 1.00 71.88 88 GLN A C 1
ATOM 653 O O . GLN A 1 88 ? 7.724 -6.043 -14.024 1.00 71.88 88 GLN A O 1
ATOM 658 N N . ALA A 1 89 ? 7.401 -4.036 -14.988 1.00 79.69 89 ALA A N 1
ATOM 659 C CA . ALA A 1 89 ? 8.172 -4.340 -16.193 1.00 79.69 89 ALA A CA 1
ATOM 660 C C . ALA A 1 89 ? 9.627 -4.736 -15.876 1.00 79.69 89 ALA A C 1
ATOM 662 O O . ALA A 1 89 ? 10.172 -5.665 -16.473 1.00 79.69 89 ALA A O 1
ATOM 663 N N . ILE A 1 90 ? 10.258 -4.072 -14.900 1.00 78.81 90 ILE A N 1
ATOM 664 C CA . ILE A 1 90 ? 11.613 -4.419 -14.447 1.00 78.81 90 ILE A CA 1
ATOM 665 C C . ILE A 1 90 ? 11.634 -5.789 -13.754 1.00 78.81 90 ILE A C 1
ATOM 667 O O . ILE A 1 90 ? 12.544 -6.575 -14.012 1.00 78.81 90 ILE A O 1
ATOM 671 N N . ARG A 1 91 ? 10.640 -6.099 -12.911 1.00 69.31 91 ARG A N 1
ATOM 672 C CA . ARG A 1 91 ? 10.530 -7.397 -12.219 1.00 69.31 91 ARG A CA 1
ATOM 673 C C . ARG A 1 91 ? 10.283 -8.555 -13.179 1.00 69.31 91 ARG A C 1
ATOM 675 O O . ARG A 1 91 ? 10.853 -9.626 -12.995 1.00 69.31 91 ARG A O 1
ATOM 682 N N . GLU A 1 92 ? 9.476 -8.343 -14.211 1.00 75.31 92 G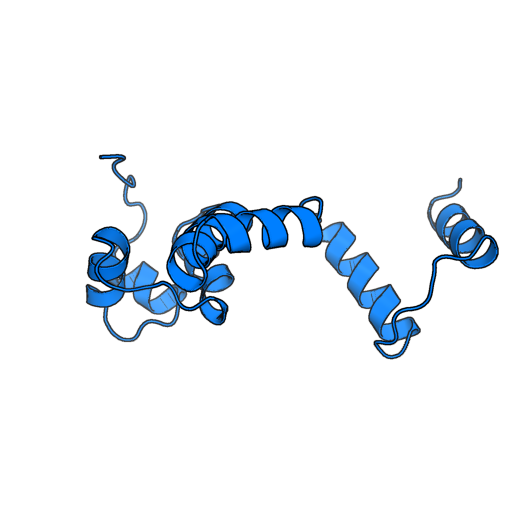LU A N 1
ATOM 683 C CA . GLU A 1 92 ? 9.283 -9.321 -15.282 1.00 75.31 92 GLU A CA 1
ATOM 684 C C . GLU A 1 92 ? 10.587 -9.544 -16.055 1.00 75.31 92 GLU A C 1
ATOM 686 O O . GLU A 1 92 ? 11.017 -10.683 -16.224 1.00 75.31 92 GLU A O 1
ATOM 691 N N . ALA A 1 93 ? 11.281 -8.466 -16.435 1.00 79.19 93 ALA A N 1
ATOM 692 C CA . ALA A 1 93 ? 12.564 -8.550 -17.133 1.00 79.19 93 ALA A CA 1
ATOM 693 C C . ALA A 1 93 ? 13.678 -9.197 -16.288 1.00 79.19 93 ALA A C 1
ATOM 695 O O . ALA A 1 93 ? 14.599 -9.799 -16.842 1.00 79.19 93 ALA A O 1
ATOM 696 N N . SER A 1 94 ? 13.611 -9.086 -14.957 1.00 70.38 94 SER A N 1
ATOM 697 C CA . SER A 1 94 ? 14.571 -9.695 -14.034 1.00 70.38 94 SER A CA 1
ATOM 698 C C . SER A 1 94 ? 14.183 -11.105 -13.573 1.00 70.38 94 SER A C 1
ATOM 700 O O . SER A 1 94 ? 14.912 -11.683 -12.767 1.00 70.38 94 SER A O 1
ATOM 702 N N . ASN A 1 95 ? 13.069 -11.687 -14.035 1.00 72.56 95 ASN A N 1
ATOM 703 C CA . ASN A 1 95 ? 12.507 -12.929 -13.479 1.00 72.56 95 ASN A CA 1
ATOM 704 C C . ASN A 1 95 ? 12.332 -12.877 -11.945 1.00 72.56 95 ASN A C 1
ATOM 706 O O . ASN A 1 95 ? 12.637 -13.840 -11.243 1.00 72.56 95 ASN A O 1
ATOM 710 N N . ASN A 1 96 ? 11.876 -11.742 -11.409 1.00 59.88 96 ASN A N 1
ATOM 711 C CA . ASN A 1 96 ? 11.755 -11.468 -9.971 1.00 59.88 96 ASN A CA 1
ATOM 712 C C . ASN A 1 96 ? 13.069 -11.590 -9.176 1.00 59.88 96 ASN A C 1
ATOM 714 O O . ASN A 1 96 ? 13.040 -11.705 -7.951 1.00 59.88 96 ASN A O 1
ATOM 718 N N . THR A 1 97 ? 14.225 -11.549 -9.841 1.00 53.50 97 THR A N 1
ATOM 719 C CA . THR A 1 97 ? 15.502 -11.349 -9.146 1.00 53.50 97 THR A CA 1
ATOM 720 C C . THR A 1 97 ? 15.656 -9.884 -8.740 1.00 53.50 97 THR A C 1
ATOM 722 O O . THR A 1 97 ? 14.959 -9.013 -9.271 1.00 53.50 97 THR A O 1
ATOM 725 N N . ASP A 1 98 ? 16.574 -9.613 -7.810 1.00 54.97 98 ASP A N 1
ATOM 726 C CA . ASP A 1 98 ? 16.900 -8.269 -7.317 1.00 54.97 98 ASP A CA 1
ATOM 727 C C . ASP A 1 98 ? 18.238 -7.768 -7.912 1.00 54.97 98 ASP A C 1
ATOM 729 O O . ASP A 1 98 ? 19.292 -7.858 -7.270 1.00 54.97 98 ASP A O 1
ATOM 733 N N . PRO A 1 99 ? 18.262 -7.333 -9.190 1.00 70.31 99 PRO A N 1
ATOM 734 C CA . PRO A 1 99 ? 19.483 -6.871 -9.828 1.00 70.31 99 PRO A CA 1
ATOM 735 C C . PRO A 1 99 ? 19.839 -5.455 -9.373 1.00 70.31 99 PRO A C 1
ATOM 737 O O . PRO A 1 99 ? 19.039 -4.523 -9.451 1.00 70.31 99 PRO A O 1
ATOM 740 N N . ARG A 1 100 ? 21.107 -5.255 -8.999 1.00 74.50 100 ARG A N 1
ATOM 741 C CA . ARG A 1 100 ? 21.639 -3.912 -8.732 1.00 74.50 100 ARG A CA 1
ATOM 742 C C . ARG A 1 100 ? 21.577 -3.045 -9.990 1.00 74.50 100 ARG A C 1
ATOM 744 O O . ARG A 1 100 ? 21.940 -3.491 -11.081 1.00 74.50 100 ARG A O 1
ATOM 751 N N . LEU A 1 101 ? 21.198 -1.778 -9.826 1.00 77.75 101 LEU A N 1
ATOM 752 C CA . LEU A 1 101 ? 21.218 -0.805 -10.915 1.00 77.75 101 LEU A CA 1
ATOM 753 C C . LEU A 1 101 ? 22.666 -0.551 -11.364 1.00 77.75 101 LEU A C 1
ATOM 755 O O . LEU A 1 101 ? 23.458 0.058 -10.648 1.0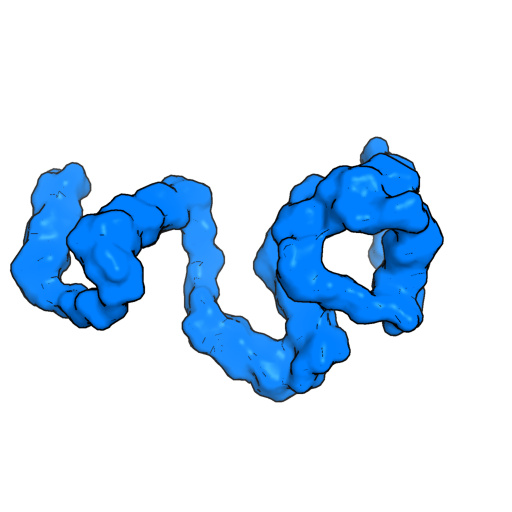0 77.75 101 LEU A O 1
ATOM 759 N N . THR A 1 102 ? 23.018 -1.030 -12.557 1.00 85.31 102 THR A N 1
ATOM 760 C CA . THR A 1 102 ? 24.340 -0.796 -13.160 1.00 85.31 102 THR A CA 1
ATOM 761 C C . THR A 1 102 ? 24.339 0.466 -14.021 1.00 85.31 102 THR A C 1
ATOM 763 O O . THR A 1 102 ? 23.288 0.895 -14.501 1.00 85.31 102 THR A O 1
ATOM 766 N N . SER A 1 103 ? 25.518 1.024 -14.316 1.00 81.75 103 SER A N 1
ATOM 767 C CA . SER A 1 103 ? 25.655 2.163 -15.241 1.00 81.75 103 SER A CA 1
ATOM 768 C C . SER A 1 103 ? 25.049 1.878 -16.623 1.00 81.75 103 SER A C 1
ATOM 770 O O . SER A 1 103 ? 24.495 2.777 -17.252 1.00 81.75 103 SER A O 1
ATOM 772 N N . ARG A 1 104 ? 25.084 0.616 -17.077 1.00 82.12 104 ARG A N 1
ATOM 773 C CA . ARG A 1 104 ? 24.446 0.173 -18.327 1.00 82.12 104 ARG A CA 1
ATOM 774 C C . ARG A 1 104 ? 22.921 0.218 -18.232 1.00 82.12 104 ARG A C 1
ATOM 776 O O . ARG A 1 104 ? 22.275 0.743 -19.134 1.00 82.12 104 ARG A O 1
ATOM 783 N N . SER A 1 105 ? 22.353 -0.302 -17.146 1.00 81.12 105 SER A N 1
ATOM 784 C CA . SER A 1 105 ? 20.906 -0.264 -16.893 1.00 81.12 105 SER A CA 1
ATOM 785 C C . SER A 1 105 ? 20.407 1.178 -16.780 1.00 81.12 105 SER A C 1
ATOM 787 O O . SER A 1 105 ? 19.378 1.531 -17.346 1.00 81.12 105 SER A O 1
ATOM 789 N N . GLN A 1 106 ? 21.182 2.042 -16.122 1.00 81.62 106 GLN A N 1
ATOM 790 C CA . GLN A 1 106 ? 20.872 3.462 -15.996 1.00 81.62 106 GLN A CA 1
ATOM 791 C C . GLN A 1 106 ? 20.896 4.185 -17.352 1.00 81.62 106 GLN A C 1
ATOM 793 O O . GLN A 1 106 ? 20.011 4.995 -17.621 1.00 81.62 106 GLN A O 1
ATOM 798 N N . ALA A 1 107 ? 21.869 3.887 -18.220 1.00 83.88 107 ALA A N 1
ATOM 799 C CA . ALA A 1 107 ? 21.927 4.444 -19.573 1.00 83.88 107 ALA A CA 1
ATOM 800 C C . ALA A 1 107 ? 20.737 3.994 -20.438 1.00 83.88 107 ALA A C 1
ATOM 802 O O . ALA A 1 107 ? 20.153 4.808 -21.151 1.00 83.88 107 ALA A O 1
ATOM 803 N N . ALA A 1 108 ? 20.329 2.727 -20.328 1.00 83.69 108 ALA A N 1
ATOM 804 C CA . ALA A 1 108 ? 19.153 2.217 -21.026 1.00 83.69 108 ALA A CA 1
ATOM 805 C C . ALA A 1 108 ? 17.869 2.928 -20.568 1.00 83.69 108 ALA A C 1
ATOM 807 O O . ALA A 1 108 ? 17.097 3.385 -21.406 1.00 83.69 108 ALA A O 1
ATOM 808 N N . ILE A 1 109 ? 17.676 3.121 -19.258 1.00 84.62 109 ILE A N 1
ATOM 809 C CA . ILE A 1 109 ? 16.518 3.862 -18.733 1.00 84.62 109 ILE A CA 1
ATOM 810 C C . ILE A 1 109 ? 16.515 5.304 -19.257 1.00 84.62 109 ILE A C 1
ATOM 812 O O . ILE A 1 109 ? 15.495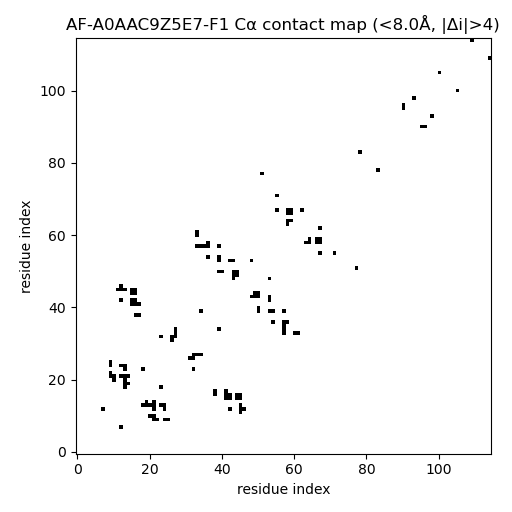 5.766 -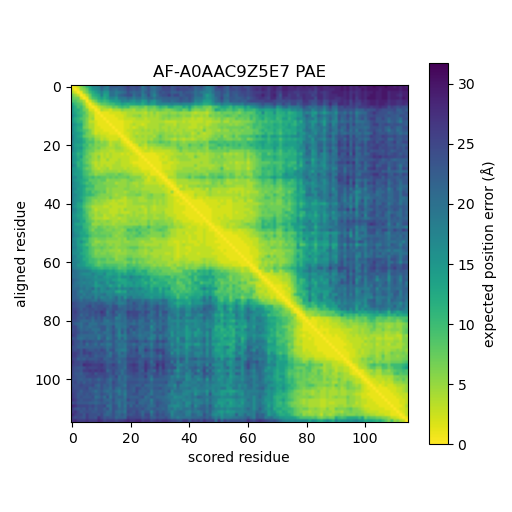19.760 1.00 84.62 109 ILE A O 1
ATOM 816 N N . LYS A 1 110 ? 17.660 5.998 -19.215 1.00 82.81 110 LYS A N 1
ATOM 817 C CA . LYS A 1 110 ? 17.792 7.364 -19.752 1.00 82.81 110 LYS A CA 1
ATOM 818 C C . LYS A 1 110 ? 17.404 7.453 -21.234 1.00 82.81 110 LYS A C 1
ATOM 820 O O . LYS A 1 110 ? 16.625 8.334 -21.592 1.00 82.81 110 LYS A O 1
ATOM 825 N N . SER A 1 111 ? 17.824 6.479 -22.049 1.00 85.31 111 SER A N 1
ATOM 826 C CA . SER A 1 111 ? 17.469 6.438 -23.473 1.00 85.31 111 SER A CA 1
ATOM 827 C C . SER A 1 111 ? 15.968 6.294 -23.738 1.00 85.31 111 SER A C 1
ATOM 829 O O . SER A 1 111 ? 15.478 6.872 -24.704 1.00 85.31 111 SER A O 1
ATOM 831 N N . ILE A 1 112 ? 15.214 5.604 -22.869 1.00 83.75 112 ILE A N 1
ATOM 832 C CA . ILE A 1 112 ? 13.759 5.453 -23.043 1.00 83.75 112 ILE A CA 1
ATOM 833 C C . ILE A 1 112 ? 13.034 6.789 -22.819 1.00 83.75 112 ILE A C 1
ATOM 835 O O . ILE A 1 112 ? 12.035 7.074 -23.474 1.00 83.75 112 ILE A O 1
ATOM 839 N N . PHE A 1 113 ? 13.565 7.637 -21.937 1.00 81.38 113 PHE A N 1
ATOM 840 C CA . PHE A 1 113 ? 13.021 8.967 -21.659 1.00 81.38 113 PHE A CA 1
ATOM 841 C C . PHE A 1 113 ? 13.663 10.086 -22.495 1.00 81.38 113 PHE A C 1
ATOM 843 O O . PHE A 1 113 ? 13.370 11.258 -22.260 1.00 81.38 113 PHE A O 1
ATOM 850 N N . GLY A 1 114 ? 14.538 9.751 -23.451 1.00 71.19 114 GLY A N 1
ATOM 851 C CA . GLY A 1 114 ? 15.212 10.728 -24.310 1.00 71.19 114 GLY A C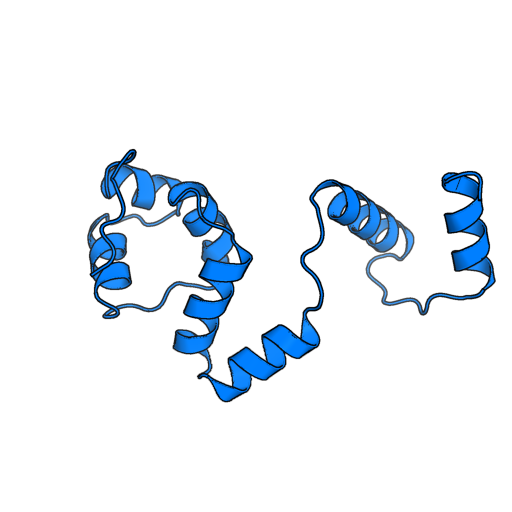A 1
ATOM 852 C C . GLY A 1 114 ? 16.177 11.664 -23.570 1.00 71.19 114 GLY A C 1
ATOM 853 O O . GLY A 1 114 ? 16.331 12.813 -23.985 1.00 71.19 114 GLY A O 1
ATOM 854 N N . ARG A 1 115 ? 16.790 11.201 -22.470 1.00 54.88 115 ARG A N 1
ATOM 855 C CA . ARG A 1 115 ? 17.820 11.926 -21.700 1.00 54.88 115 ARG A CA 1
ATOM 856 C C . ARG A 1 115 ? 19.204 11.297 -21.814 1.00 54.88 115 ARG A C 1
ATOM 858 O O . ARG A 1 115 ? 19.290 10.088 -22.114 1.00 54.88 115 ARG A O 1
#